Protein AF-A0A508TAH3-F1 (afdb_monomer)

Foldseek 3Di:
DDDDDDDDPPPPPDDPPFFDWPVPPPPVVVVVVVVVVVVVVVLVVLLVVLLVLLVVQLVVCVVVVVVLSVQLSVLSVVVSVVVVVLVVVLVVQCVVDGTRVSNVVSVVVSCVVVVVVVVVSVVVNVVSLVSCVVRPDPVSNVSVVVSVVSND

Structure (mmCIF, N/CA/C/O backbone):
data_AF-A0A508TAH3-F1
#
_entry.id   AF-A0A508TAH3-F1
#
loop_
_atom_site.group_PDB
_atom_site.id
_atom_site.type_symbol
_atom_site.label_atom_id
_atom_site.label_alt_id
_atom_site.label_comp_id
_atom_site.label_asym_id
_atom_site.label_entity_id
_atom_site.label_seq_id
_atom_site.pdbx_PDB_ins_code
_atom_site.Cartn_x
_atom_site.Cartn_y
_atom_site.Cartn_z
_atom_site.occupancy
_atom_site.B_iso_or_equiv
_atom_site.auth_seq_id
_atom_site.auth_comp_id
_atom_site.auth_asym_id
_atom_site.auth_atom_id
_atom_site.pdbx_PDB_model_num
ATOM 1 N N . MET A 1 1 ? -8.925 -35.919 67.243 1.00 35.78 1 MET A N 1
ATOM 2 C CA . MET A 1 1 ? -10.096 -36.011 66.346 1.00 35.78 1 MET A CA 1
ATOM 3 C C 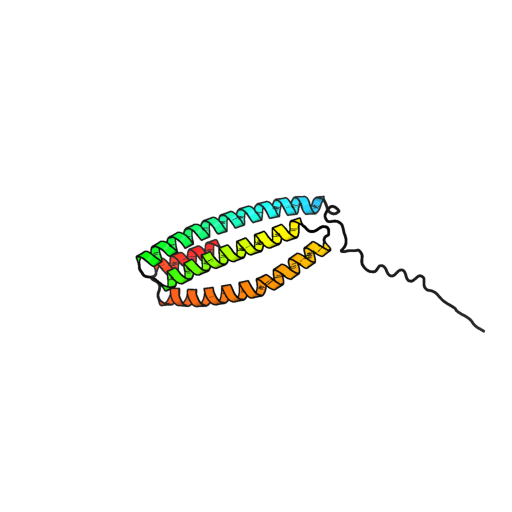. MET A 1 1 ? -10.446 -34.570 66.005 1.00 35.78 1 MET A C 1
ATOM 5 O O . MET A 1 1 ? -10.701 -33.827 66.939 1.00 35.78 1 MET A O 1
ATOM 9 N N . SER A 1 2 ? -10.010 -34.064 64.845 1.00 40.28 2 SER A N 1
ATOM 10 C CA . SER A 1 2 ? -10.772 -34.067 63.572 1.00 40.28 2 SER A CA 1
ATOM 11 C C . SER A 1 2 ? -12.064 -33.242 63.728 1.00 40.28 2 SER A C 1
ATOM 13 O O . SER A 1 2 ? -12.804 -33.495 64.666 1.00 40.28 2 SER A O 1
ATOM 15 N N . ASP A 1 3 ? -12.361 -32.202 62.945 1.00 37.69 3 ASP A N 1
ATOM 16 C CA . ASP A 1 3 ? -12.076 -32.023 61.522 1.00 37.69 3 ASP A CA 1
ATOM 17 C C . ASP A 1 3 ? -11.928 -30.557 61.094 1.00 37.69 3 ASP A C 1
ATOM 19 O O . ASP A 1 3 ? -12.542 -29.640 61.638 1.00 37.69 3 ASP A O 1
ATOM 23 N N . ALA A 1 4 ? -11.120 -30.387 60.050 1.00 46.03 4 ALA A N 1
ATOM 24 C CA . ALA A 1 4 ? -11.145 -29.259 59.140 1.00 46.03 4 ALA A CA 1
ATOM 25 C C . ALA A 1 4 ? -12.272 -29.441 58.110 1.00 46.03 4 ALA A C 1
ATOM 27 O O . ALA A 1 4 ? -12.381 -30.512 57.516 1.00 46.03 4 ALA A O 1
ATOM 28 N N . HIS A 1 5 ? -13.037 -28.385 57.829 1.00 36.66 5 HIS A N 1
ATOM 29 C CA . HIS A 1 5 ? -13.703 -28.190 56.536 1.00 36.66 5 HIS A CA 1
ATOM 30 C C . HIS A 1 5 ? -14.265 -26.756 56.436 1.00 36.66 5 HIS A C 1
ATOM 32 O O . HIS A 1 5 ? -14.905 -26.319 57.383 1.00 36.66 5 HIS A O 1
ATOM 38 N N . THR A 1 6 ? -14.174 -25.946 55.381 1.00 34.50 6 THR A N 1
ATOM 39 C CA . THR A 1 6 ? -13.319 -25.825 54.188 1.00 34.50 6 THR A CA 1
ATOM 40 C C . THR A 1 6 ? -13.593 -24.414 53.659 1.00 34.50 6 THR A C 1
ATOM 42 O O . THR A 1 6 ? -14.741 -23.975 53.605 1.00 34.50 6 THR A O 1
ATOM 45 N N . THR A 1 7 ? -12.530 -23.697 53.321 1.00 42.31 7 THR A N 1
ATOM 46 C CA . THR A 1 7 ? -12.499 -22.478 52.505 1.00 42.31 7 THR A CA 1
ATOM 47 C C . THR A 1 7 ? -13.194 -22.703 51.160 1.00 42.31 7 THR A C 1
ATOM 49 O O . THR A 1 7 ? -13.021 -23.773 50.603 1.00 42.31 7 THR A O 1
ATOM 52 N N . GLU A 1 8 ? -13.906 -21.713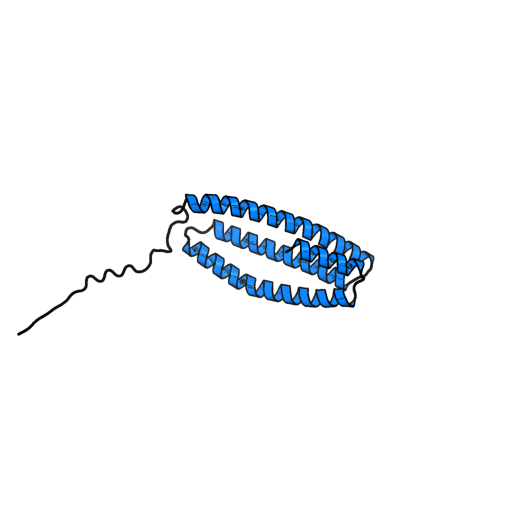 50.614 1.00 39.50 8 GLU A N 1
ATOM 53 C CA . GLU A 1 8 ? -13.805 -21.281 49.202 1.00 39.50 8 GLU A CA 1
ATOM 54 C C . GLU A 1 8 ? -14.857 -20.197 48.909 1.00 39.50 8 GLU A C 1
ATOM 56 O O . GLU A 1 8 ? -15.927 -20.451 48.363 1.00 39.50 8 GLU A O 1
ATOM 61 N N . VAL A 1 9 ? -14.532 -18.940 49.230 1.00 37.28 9 VAL A N 1
ATOM 62 C CA . VAL A 1 9 ? -15.026 -17.835 48.400 1.00 37.28 9 VAL A CA 1
ATOM 63 C C . VAL A 1 9 ? -14.013 -17.708 47.271 1.00 37.28 9 VAL A C 1
ATOM 65 O O . VAL A 1 9 ? -12.972 -17.071 47.404 1.00 37.28 9 VAL A O 1
ATOM 68 N N . ASN A 1 10 ? -14.283 -18.432 46.190 1.00 37.94 10 ASN A N 1
ATOM 69 C CA . ASN A 1 10 ? -13.565 -18.328 44.931 1.00 37.94 10 ASN A CA 1
ATOM 70 C C . ASN A 1 10 ? -13.902 -16.975 44.282 1.00 37.94 10 ASN A C 1
ATOM 72 O O . ASN A 1 10 ? -14.733 -16.891 43.377 1.00 37.94 10 ASN A O 1
ATOM 76 N N . GLU A 1 11 ? -13.275 -15.902 44.763 1.00 41.38 11 GLU A N 1
ATOM 77 C CA . GLU A 1 11 ? -13.128 -14.681 43.977 1.00 41.38 11 GLU A CA 1
ATOM 78 C C . GLU A 1 11 ? -12.087 -14.957 42.899 1.00 41.38 11 GLU A C 1
ATOM 80 O O . GLU A 1 11 ? -10.890 -14.724 43.046 1.00 41.38 11 GLU A O 1
ATOM 85 N N . ASN A 1 12 ? -12.564 -15.516 41.800 1.00 38.91 12 ASN A N 1
ATOM 86 C CA . ASN A 1 12 ? -11.834 -15.549 40.557 1.00 38.91 12 ASN A CA 1
ATOM 87 C C . ASN A 1 12 ? -12.158 -14.252 39.794 1.00 38.91 12 ASN A C 1
ATOM 89 O O . ASN A 1 12 ? -13.239 -14.169 39.205 1.00 38.91 12 ASN A O 1
ATOM 93 N N . PRO A 1 13 ? -11.262 -13.248 39.744 1.00 44.75 13 PRO A N 1
ATOM 94 C CA . PRO A 1 13 ? -11.465 -12.058 38.931 1.00 44.75 13 PRO A CA 1
ATOM 95 C C . PRO A 1 13 ? -11.129 -12.409 37.475 1.00 44.75 13 PRO A C 1
ATOM 97 O O . PRO A 1 13 ? -10.120 -11.971 36.926 1.00 44.75 13 PRO A O 1
ATOM 100 N N . LYS A 1 14 ? -11.927 -13.270 36.830 1.00 47.16 14 LYS A N 1
ATOM 101 C CA . LYS A 1 14 ? -11.771 -13.507 35.391 1.00 47.16 14 LYS A CA 1
ATOM 102 C C . LYS A 1 14 ? -12.616 -12.518 34.604 1.00 47.16 14 LYS A C 1
ATOM 104 O O . LYS A 1 14 ? -13.820 -12.676 34.483 1.00 47.16 14 LYS A O 1
ATOM 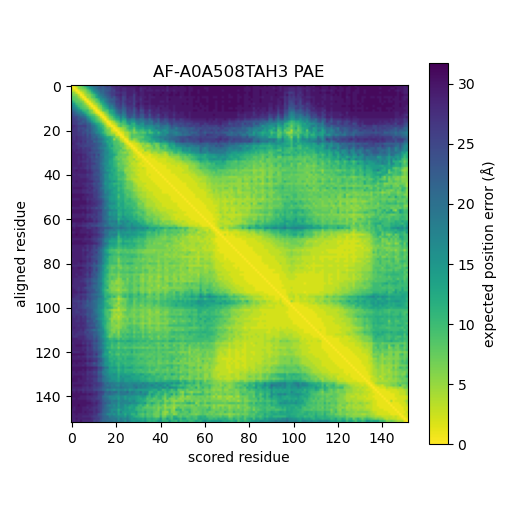109 N N . ALA A 1 15 ? -11.870 -11.620 33.964 1.00 49.56 15 ALA A N 1
ATOM 110 C CA . ALA A 1 15 ? -12.040 -11.258 32.562 1.00 49.56 15 ALA A CA 1
ATOM 111 C C . ALA A 1 15 ? -13.157 -10.269 32.198 1.00 49.56 15 ALA A C 1
ATOM 113 O O . ALA A 1 15 ? -13.956 -10.562 31.323 1.00 49.56 15 ALA A O 1
ATOM 114 N N . ASP A 1 16 ? -13.091 -9.044 32.726 1.00 50.94 16 ASP A N 1
ATOM 115 C CA . ASP A 1 16 ? -13.784 -7.888 32.120 1.00 50.94 16 ASP A CA 1
ATOM 116 C C . ASP A 1 16 ? -12.834 -6.773 31.641 1.00 50.94 16 ASP A C 1
ATOM 118 O O . ASP A 1 16 ? -13.262 -5.722 31.173 1.00 50.94 16 ASP A O 1
ATOM 122 N N . GLY A 1 17 ? -11.516 -7.005 31.668 1.00 52.62 17 GLY A N 1
ATOM 123 C CA . GLY A 1 17 ? -10.511 -5.986 31.320 1.00 52.62 17 GLY A CA 1
ATOM 124 C C . GLY A 1 17 ? -10.508 -5.512 29.857 1.00 52.62 17 GLY A C 1
ATOM 125 O O . GLY A 1 17 ? -9.866 -4.514 29.550 1.00 52.62 17 GLY A O 1
ATOM 126 N N . PHE A 1 18 ? -11.222 -6.195 28.954 1.00 56.28 18 PHE A N 1
ATOM 127 C CA . PHE A 1 18 ? -11.260 -5.869 27.518 1.00 56.28 18 PHE A CA 1
ATOM 128 C C . PHE A 1 18 ? -12.637 -5.437 27.004 1.00 56.28 18 PHE A C 1
ATOM 130 O O . PHE A 1 18 ? -12.755 -5.052 25.841 1.00 56.28 18 PHE A O 1
ATOM 137 N N . ASN A 1 19 ? -13.670 -5.465 27.851 1.00 59.03 19 ASN A N 1
ATOM 138 C CA . ASN A 1 19 ? -15.029 -5.057 27.487 1.00 59.03 19 ASN A CA 1
ATOM 139 C C . ASN A 1 19 ? -15.323 -3.614 27.930 1.00 59.03 19 ASN A C 1
ATOM 141 O O . ASN A 1 19 ? -16.432 -3.268 28.328 1.00 59.03 19 ASN A O 1
ATOM 145 N N . LEU A 1 20 ? -14.291 -2.768 27.911 1.00 63.78 20 LEU A N 1
ATOM 146 C CA . LEU A 1 20 ? -14.425 -1.365 28.267 1.00 63.78 20 LEU A CA 1
ATOM 147 C C . LEU A 1 20 ? -15.122 -0.609 27.123 1.00 63.78 20 LEU A C 1
ATOM 149 O O . LEU A 1 20 ? -14.747 -0.787 25.954 1.00 63.78 20 LEU A O 1
ATOM 153 N N . PRO A 1 21 ? -16.116 0.245 27.429 1.00 65.62 21 PRO A N 1
ATOM 154 C CA . PRO A 1 21 ? -16.703 1.125 26.432 1.00 65.62 21 PRO A CA 1
ATOM 155 C C . PRO A 1 21 ? -15.621 2.056 25.881 1.00 65.62 21 PRO A C 1
ATOM 157 O O . PRO A 1 21 ? -14.818 2.606 26.635 1.00 65.62 21 PRO A O 1
ATOM 160 N N . LEU A 1 22 ? -15.614 2.246 24.559 1.00 63.69 22 LEU A N 1
ATOM 161 C CA . LEU A 1 22 ? -14.573 2.988 23.833 1.00 63.69 22 LEU A CA 1
ATOM 162 C C . LEU A 1 22 ? -14.353 4.416 24.378 1.00 63.69 22 LEU A C 1
ATOM 164 O O . LEU A 1 22 ? -13.257 4.959 24.296 1.00 63.69 22 LEU A O 1
ATOM 168 N N . PHE A 1 23 ? -15.382 5.001 24.994 1.00 64.31 23 PHE A N 1
ATOM 169 C CA . PHE A 1 23 ? -15.367 6.347 25.569 1.00 64.31 23 PHE A CA 1
ATOM 170 C C . PHE A 1 23 ? -14.732 6.447 26.970 1.00 64.31 23 PHE A C 1
ATOM 172 O O . PHE A 1 23 ? -14.615 7.547 27.501 1.00 64.31 23 PHE A O 1
ATOM 179 N N . ALA A 1 24 ? -14.315 5.333 27.584 1.00 63.12 24 ALA A N 1
ATOM 180 C CA . ALA A 1 24 ? -13.785 5.310 28.952 1.00 63.12 24 ALA A CA 1
ATOM 181 C C . ALA A 1 24 ? -12.301 5.719 29.082 1.00 63.12 24 ALA A C 1
ATOM 183 O O . ALA A 1 24 ? -11.788 5.771 30.198 1.00 63.12 24 ALA A O 1
ATOM 184 N N . LEU A 1 25 ? -11.601 6.017 27.978 1.00 64.38 25 LEU A N 1
ATOM 185 C CA . LEU A 1 25 ? -10.172 6.379 27.963 1.00 64.38 25 LEU A CA 1
ATOM 186 C C . LEU A 1 25 ? -9.936 7.727 27.237 1.00 64.38 25 LEU A C 1
ATOM 188 O O . LEU A 1 25 ? -9.463 7.731 26.107 1.00 64.38 25 LEU A O 1
ATOM 192 N N . PRO A 1 26 ? -10.260 8.892 27.829 1.00 64.19 26 PRO A N 1
ATOM 193 C CA . PRO A 1 26 ? -10.406 10.131 27.051 1.00 64.19 26 PRO A CA 1
ATOM 194 C C . PRO A 1 26 ? -9.085 10.821 26.656 1.00 64.19 26 PRO A C 1
ATOM 196 O O . PRO A 1 26 ? -8.889 11.167 25.494 1.00 64.19 26 PRO A O 1
ATOM 199 N N . GLU A 1 27 ? -8.148 11.008 27.592 1.00 66.69 27 GLU A N 1
ATOM 200 C CA . GLU A 1 27 ? -7.005 11.921 27.381 1.00 66.69 27 GLU A CA 1
ATOM 201 C C . GLU A 1 27 ? -5.895 11.331 26.497 1.00 66.69 27 GLU A C 1
ATOM 203 O O . GLU A 1 27 ? -5.405 11.984 25.574 1.00 66.69 27 GLU A O 1
ATOM 208 N N . ALA A 1 28 ? -5.522 10.068 26.722 1.00 62.66 28 ALA A N 1
ATOM 209 C CA . ALA A 1 28 ? -4.496 9.396 25.922 1.00 62.66 28 ALA A CA 1
ATOM 210 C C . ALA A 1 28 ? -4.950 9.158 24.468 1.00 62.66 28 ALA A C 1
ATOM 212 O O . ALA A 1 28 ? -4.130 9.180 23.547 1.00 62.66 28 ALA A O 1
ATOM 213 N N . PHE A 1 29 ? -6.256 8.969 24.249 1.00 66.12 29 PHE A N 1
ATOM 214 C CA . PHE A 1 29 ? -6.823 8.777 22.915 1.00 66.12 29 PHE A CA 1
ATOM 215 C C . PHE A 1 29 ? -6.908 10.077 22.128 1.00 66.12 29 PHE A C 1
ATOM 217 O O . PHE A 1 29 ? -6.733 10.038 20.915 1.00 66.12 29 PHE A O 1
ATOM 224 N N . GLN A 1 30 ? -7.118 11.219 22.783 1.00 64.25 30 GLN A N 1
ATOM 225 C CA . GLN A 1 30 ? -7.218 12.498 22.087 1.00 64.25 30 GLN A CA 1
ATOM 226 C C . GLN A 1 30 ? -5.876 12.915 21.463 1.00 64.25 30 GLN A C 1
ATOM 228 O O . GLN A 1 30 ? -5.808 13.156 20.257 1.00 64.25 30 GLN A O 1
ATOM 233 N N . GLY A 1 31 ? -4.782 12.885 22.234 1.00 74.69 31 GLY A N 1
ATOM 234 C CA . GLY A 1 31 ? -3.442 13.177 21.705 1.0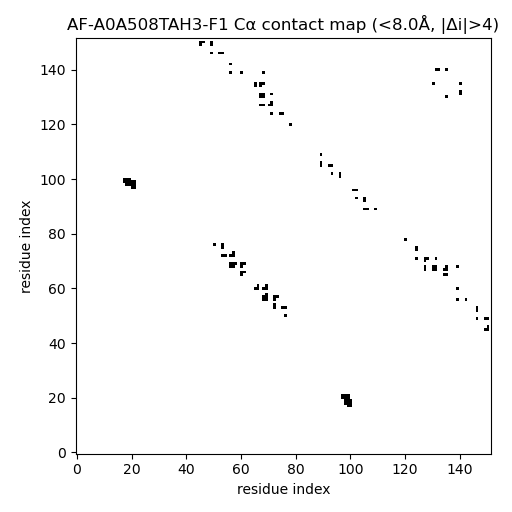0 74.69 31 GLY A CA 1
ATOM 235 C C . GLY A 1 31 ? -2.974 12.157 20.657 1.00 74.69 31 GLY A C 1
ATOM 236 O O . GLY A 1 31 ? -2.392 12.523 19.633 1.00 74.69 31 GLY A O 1
ATOM 237 N N . ALA A 1 32 ? -3.283 10.870 20.861 1.00 72.38 32 ALA A N 1
ATOM 238 C CA . ALA A 1 32 ? -3.006 9.833 19.868 1.00 72.38 32 ALA A CA 1
ATOM 239 C C . ALA A 1 32 ? -3.829 10.031 18.582 1.00 72.38 32 ALA A C 1
ATOM 241 O O . ALA A 1 32 ? -3.297 9.855 17.487 1.00 72.38 32 ALA A O 1
ATOM 242 N N . ALA A 1 33 ? -5.100 10.431 18.687 1.00 72.19 33 ALA A N 1
ATOM 243 C CA . ALA A 1 33 ? -5.971 10.692 17.544 1.00 72.19 33 ALA A CA 1
ATOM 244 C C . ALA A 1 33 ? -5.473 11.873 16.702 1.00 72.19 33 ALA A C 1
ATOM 246 O O . ALA A 1 33 ? -5.388 11.746 15.482 1.00 72.19 33 ALA A O 1
ATOM 247 N N . GLU A 1 34 ? -5.072 12.984 17.324 1.00 76.88 34 GLU A N 1
ATOM 248 C CA . GLU A 1 34 ? -4.509 14.145 16.617 1.00 76.88 34 GLU A CA 1
ATOM 249 C C . GLU A 1 34 ? -3.212 13.791 15.873 1.00 76.88 34 GLU A C 1
ATOM 251 O O . GLU A 1 34 ? -3.020 14.145 14.700 1.00 76.88 34 GLU A O 1
ATOM 256 N N . GLN A 1 35 ? -2.335 13.023 16.524 1.00 80.94 35 GLN A N 1
ATOM 257 C CA . GLN A 1 35 ? -1.089 12.567 15.917 1.00 80.94 35 GLN A CA 1
ATOM 258 C C . GLN A 1 35 ? -1.349 11.587 14.763 1.00 80.94 35 GLN A C 1
ATOM 260 O O . GLN A 1 35 ? -0.725 11.692 13.705 1.00 80.94 35 GLN A O 1
ATOM 265 N N . ASN A 1 36 ? -2.292 10.658 14.934 1.00 73.25 36 ASN A N 1
ATOM 266 C CA . ASN A 1 36 ? -2.677 9.698 13.901 1.00 73.25 36 ASN A CA 1
ATOM 267 C C . ASN A 1 36 ? -3.372 10.376 12.716 1.00 73.25 36 ASN A C 1
ATOM 269 O O . ASN A 1 36 ? -3.072 10.035 11.575 1.00 73.25 36 ASN A O 1
ATOM 273 N N . ALA A 1 37 ? -4.212 11.384 12.951 1.00 75.69 37 ALA A N 1
ATOM 274 C CA . ALA A 1 37 ? -4.823 12.181 11.890 1.00 75.69 37 ALA A CA 1
ATOM 275 C C . ALA A 1 37 ? -3.768 12.955 11.084 1.00 75.69 37 ALA A C 1
ATOM 277 O O . ALA A 1 37 ? -3.824 12.993 9.854 1.00 75.69 37 ALA A O 1
ATOM 278 N N . THR A 1 38 ? -2.769 13.530 11.762 1.00 84.44 38 THR A N 1
ATOM 279 C CA . THR A 1 38 ? -1.641 14.208 11.104 1.00 84.44 38 THR A CA 1
ATOM 280 C C . THR A 1 38 ? -0.826 13.233 10.254 1.00 84.44 38 THR A C 1
ATOM 282 O O . THR A 1 38 ? -0.547 13.519 9.089 1.00 84.44 38 THR A O 1
ATOM 285 N N . ARG A 1 39 ? -0.503 12.050 10.792 1.00 78.00 39 ARG A N 1
ATOM 286 C CA . ARG A 1 39 ? 0.195 10.990 10.045 1.00 78.00 39 ARG A CA 1
ATOM 287 C C . ARG A 1 39 ? -0.611 10.500 8.845 1.00 78.00 39 ARG A C 1
ATOM 289 O O . ARG A 1 39 ? -0.040 10.335 7.772 1.00 78.00 39 ARG A O 1
ATOM 296 N N . ALA A 1 40 ? -1.920 10.307 9.001 1.00 77.69 40 ALA A N 1
ATOM 297 C CA . ALA A 1 40 ? -2.798 9.884 7.916 1.00 77.69 40 ALA A CA 1
ATOM 298 C C . ALA A 1 40 ? -2.795 10.903 6.768 1.00 77.69 40 ALA A C 1
ATOM 300 O O . ALA A 1 40 ? -2.628 10.515 5.614 1.00 77.69 40 ALA A O 1
ATOM 301 N N . LYS A 1 41 ? -2.882 12.205 7.076 1.00 79.75 41 LYS A N 1
ATOM 302 C CA . LYS A 1 41 ? -2.761 13.272 6.068 1.00 79.75 41 LYS A CA 1
ATOM 303 C C . LYS A 1 41 ? -1.418 13.219 5.338 1.00 79.75 41 LYS A C 1
ATOM 305 O O . LYS A 1 41 ? -1.401 13.174 4.114 1.00 79.75 41 LYS A O 1
ATOM 310 N N . GLN A 1 42 ? -0.311 13.132 6.078 1.00 85.69 42 GLN A N 1
ATOM 311 C CA . GLN A 1 42 ? 1.029 13.035 5.486 1.00 85.69 42 GLN A CA 1
ATOM 312 C C . GLN A 1 42 ? 1.179 11.811 4.572 1.00 85.69 42 GLN A C 1
ATOM 314 O O . GLN A 1 42 ? 1.797 11.903 3.514 1.00 85.69 42 GLN A O 1
ATOM 319 N N . GLN A 1 43 ? 0.616 10.662 4.956 1.00 74.62 43 GLN A N 1
ATOM 320 C CA . GLN A 1 43 ? 0.651 9.468 4.114 1.00 74.62 43 GLN A CA 1
ATOM 321 C C . GLN A 1 43 ? -0.228 9.598 2.868 1.00 74.62 43 GLN A C 1
ATOM 323 O O . GLN A 1 43 ? 0.202 9.184 1.793 1.00 74.62 43 GLN A O 1
ATOM 328 N N . ILE A 1 44 ? -1.412 10.207 2.976 1.00 72.62 44 ILE A N 1
ATOM 329 C CA . ILE A 1 44 ? -2.271 10.497 1.818 1.00 72.62 44 ILE A CA 1
ATOM 330 C C . ILE A 1 44 ? -1.535 11.392 0.814 1.00 72.62 44 ILE A C 1
ATOM 332 O O . ILE A 1 44 ? -1.541 11.093 -0.382 1.00 72.62 44 ILE A O 1
ATOM 336 N N . ASP A 1 45 ? -0.862 12.443 1.287 1.00 82.81 45 ASP A N 1
ATOM 337 C CA . ASP A 1 45 ? -0.108 13.355 0.421 1.00 82.81 45 ASP A CA 1
ATOM 338 C C . ASP A 1 45 ? 1.042 12.634 -0.299 1.00 82.81 45 ASP A C 1
ATOM 340 O O . ASP A 1 45 ? 1.167 12.752 -1.520 1.00 82.81 45 ASP A O 1
ATOM 344 N N . LYS A 1 46 ? 1.810 11.797 0.416 1.00 81.00 46 LYS A N 1
ATOM 345 C CA . LYS A 1 46 ? 2.863 10.959 -0.186 1.00 81.00 46 LYS A CA 1
ATOM 346 C C . LYS A 1 46 ? 2.318 10.005 -1.249 1.00 81.00 46 LYS A C 1
ATOM 348 O O . LYS A 1 46 ? 2.894 9.883 -2.327 1.00 81.00 46 LYS A O 1
ATOM 353 N N . VAL A 1 47 ? 1.199 9.331 -0.969 1.00 74.88 47 VAL A N 1
ATOM 354 C CA . VAL A 1 47 ? 0.565 8.410 -1.928 1.00 74.88 47 VAL A CA 1
ATOM 355 C C . VAL A 1 47 ? 0.084 9.166 -3.164 1.00 74.88 47 VAL A C 1
ATOM 357 O O . VAL A 1 47 ? 0.246 8.671 -4.280 1.00 74.88 47 VAL A O 1
ATOM 360 N N . LYS A 1 48 ? -0.471 10.371 -2.999 1.00 77.75 48 LYS A N 1
ATOM 361 C CA . LYS A 1 48 ? -0.909 11.219 -4.114 1.00 77.75 48 LYS A CA 1
ATOM 362 C C . LYS A 1 48 ? 0.263 11.666 -4.991 1.00 77.75 48 LYS A C 1
ATOM 364 O O . LYS A 1 48 ? 0.156 11.609 -6.219 1.00 77.75 48 LYS A O 1
ATOM 369 N N . GLU A 1 49 ? 1.368 12.085 -4.380 1.00 83.44 49 GLU A N 1
ATOM 370 C CA . GLU A 1 49 ? 2.598 12.451 -5.090 1.00 83.44 49 GLU A CA 1
ATOM 371 C C . GLU A 1 49 ? 3.151 11.255 -5.877 1.00 83.44 49 GLU A C 1
ATOM 373 O O . GLU A 1 49 ? 3.288 11.333 -7.101 1.00 83.44 49 GLU A O 1
ATOM 378 N N . ALA A 1 50 ? 3.339 10.113 -5.209 1.00 76.81 50 ALA A N 1
ATOM 379 C CA . ALA A 1 50 ? 3.825 8.889 -5.840 1.00 76.81 50 ALA A CA 1
ATOM 380 C C . ALA A 1 50 ? 2.895 8.404 -6.967 1.00 76.81 50 ALA A C 1
ATOM 382 O O . ALA A 1 50 ? 3.363 8.009 -8.032 1.00 76.81 50 ALA A O 1
ATOM 383 N N . SER A 1 51 ? 1.573 8.489 -6.782 1.00 73.81 51 SER A N 1
ATOM 384 C CA . SER A 1 51 ? 0.596 8.120 -7.819 1.00 73.81 51 SER A CA 1
ATOM 385 C C . SER A 1 51 ? 0.698 9.020 -9.050 1.00 73.81 51 SER A C 1
ATOM 387 O O . SER A 1 51 ? 0.569 8.544 -10.177 1.00 73.81 51 SER A O 1
ATOM 389 N N . THR A 1 52 ? 0.959 10.316 -8.849 1.00 84.25 52 THR A N 1
ATOM 390 C CA . THR A 1 52 ? 1.164 11.268 -9.949 1.00 84.25 52 THR A CA 1
ATOM 391 C C . THR A 1 52 ? 2.436 10.928 -10.728 1.00 84.25 52 THR A C 1
ATOM 393 O O . THR A 1 52 ? 2.404 10.888 -11.958 1.00 84.25 52 THR A O 1
ATOM 396 N N . GLU A 1 53 ? 3.534 10.616 -10.034 1.00 82.06 53 GLU A N 1
ATOM 397 C CA . GLU A 1 53 ? 4.795 10.191 -10.656 1.00 82.06 53 GLU A CA 1
ATOM 398 C C . GLU A 1 53 ? 4.630 8.877 -11.441 1.00 82.06 53 GLU A C 1
ATOM 400 O O . GLU A 1 53 ? 5.019 8.794 -12.607 1.00 82.06 53 GLU A O 1
ATOM 405 N N . VAL A 1 54 ? 3.966 7.874 -10.859 1.00 77.62 54 VAL A N 1
ATOM 406 C CA . VAL A 1 54 ? 3.685 6.587 -11.520 1.00 77.62 54 VAL A CA 1
ATOM 407 C C . VAL A 1 54 ? 2.800 6.769 -12.755 1.00 77.62 54 VAL A C 1
ATOM 409 O O . VAL A 1 54 ? 3.055 6.149 -13.789 1.00 77.62 54 VAL A O 1
ATOM 412 N N . ALA A 1 55 ? 1.792 7.644 -12.698 1.00 81.69 55 ALA A N 1
ATOM 413 C CA . ALA A 1 55 ? 0.941 7.940 -13.850 1.00 81.69 55 ALA A CA 1
ATOM 414 C C . ALA A 1 55 ? 1.717 8.613 -14.997 1.00 81.69 55 ALA A C 1
ATOM 416 O O . ALA A 1 55 ? 1.438 8.345 -16.169 1.00 81.69 55 ALA A O 1
ATOM 417 N N . LEU A 1 56 ? 2.698 9.468 -14.684 1.00 84.94 56 LEU A N 1
ATOM 418 C CA . LEU A 1 56 ? 3.599 10.047 -15.685 1.00 84.94 56 LEU A CA 1
ATOM 419 C C . LEU A 1 56 ? 4.507 8.976 -16.305 1.00 84.94 56 LEU A C 1
ATOM 421 O O . LEU A 1 56 ? 4.590 8.897 -17.531 1.00 84.94 56 LEU A O 1
ATOM 425 N N . LEU A 1 57 ? 5.100 8.104 -15.483 1.00 80.00 57 LEU A N 1
ATOM 426 C CA . LEU A 1 57 ? 5.930 6.989 -15.954 1.00 80.00 57 LEU A CA 1
ATOM 427 C C . LEU A 1 57 ? 5.146 6.015 -16.840 1.00 80.00 57 LEU A C 1
ATOM 429 O O . LEU A 1 57 ? 5.682 5.524 -17.829 1.00 80.00 57 LEU A O 1
ATOM 433 N N . LEU A 1 58 ? 3.869 5.766 -16.535 1.00 81.94 58 LEU A N 1
ATOM 434 C CA . LEU A 1 58 ? 2.996 4.942 -17.372 1.00 81.94 58 LEU A CA 1
ATOM 435 C C . LEU A 1 58 ? 2.815 5.554 -18.768 1.00 81.94 58 LEU A C 1
ATOM 437 O O . LEU A 1 58 ? 2.942 4.851 -19.770 1.00 81.94 58 LEU A O 1
ATOM 441 N N . LYS A 1 59 ? 2.540 6.864 -18.843 1.00 82.06 59 LYS A N 1
ATOM 442 C CA . LYS A 1 59 ? 2.393 7.582 -20.121 1.00 82.06 59 LYS A CA 1
ATOM 443 C C . LYS A 1 59 ? 3.680 7.534 -20.943 1.00 82.06 59 LYS A C 1
ATOM 445 O O . LYS A 1 59 ? 3.623 7.255 -22.138 1.00 82.06 59 LYS A O 1
ATOM 450 N N . GLU A 1 60 ? 4.825 7.768 -20.305 1.00 81.56 60 GLU A N 1
ATOM 451 C CA . GLU A 1 60 ? 6.136 7.697 -20.955 1.00 81.56 60 GLU A CA 1
ATOM 452 C C . GLU A 1 60 ? 6.440 6.276 -21.448 1.00 81.56 60 GLU A C 1
ATOM 454 O O . GLU A 1 60 ? 6.799 6.095 -22.610 1.00 81.56 60 GLU A O 1
ATOM 459 N N . ALA A 1 61 ? 6.211 5.260 -20.610 1.00 78.25 61 ALA A N 1
ATOM 460 C CA . ALA A 1 61 ? 6.421 3.859 -20.962 1.00 78.25 61 ALA A CA 1
ATOM 461 C C . ALA A 1 61 ? 5.577 3.430 -22.170 1.00 78.25 61 ALA A C 1
ATOM 463 O O . ALA A 1 61 ? 6.089 2.740 -23.052 1.00 78.25 61 ALA A O 1
ATOM 464 N N . TYR A 1 62 ? 4.316 3.869 -22.254 1.00 76.69 62 TYR A N 1
ATOM 465 C CA . TYR A 1 62 ? 3.486 3.640 -23.438 1.00 76.69 62 TYR A CA 1
ATOM 466 C C . TYR A 1 62 ? 4.024 4.362 -24.679 1.00 76.69 62 TYR A C 1
ATOM 468 O O . TYR A 1 62 ? 4.069 3.757 -25.748 1.00 76.69 62 TYR A O 1
ATOM 476 N N . ALA A 1 63 ? 4.475 5.614 -24.547 1.00 82.88 63 ALA A N 1
ATOM 477 C CA . ALA A 1 63 ? 5.007 6.392 -25.668 1.00 82.88 63 ALA A CA 1
ATOM 478 C C . ALA A 1 63 ? 6.269 5.766 -26.290 1.00 82.88 63 ALA A C 1
ATOM 480 O O . ALA A 1 63 ? 6.474 5.878 -27.497 1.00 82.88 63 ALA A O 1
ATOM 481 N N . ILE A 1 64 ? 7.087 5.074 -25.490 1.00 79.81 64 ILE A N 1
ATOM 482 C CA . ILE A 1 64 ? 8.315 4.401 -25.953 1.00 79.81 64 ILE A CA 1
ATOM 483 C C . ILE A 1 64 ? 8.166 2.877 -26.102 1.00 79.81 64 ILE A C 1
ATOM 485 O O . ILE A 1 64 ? 9.162 2.171 -26.251 1.00 79.81 64 ILE A O 1
ATOM 489 N N . ASN A 1 65 ? 6.932 2.361 -26.053 1.00 79.25 65 ASN A N 1
ATOM 490 C CA . ASN A 1 65 ? 6.598 0.935 -26.156 1.00 79.25 65 ASN A CA 1
ATOM 491 C C . ASN A 1 65 ? 7.319 0.026 -25.127 1.00 79.25 65 ASN A C 1
ATOM 493 O O . ASN A 1 65 ? 7.578 -1.154 -25.375 1.00 79.25 65 ASN A O 1
ATOM 497 N N . ALA A 1 66 ? 7.631 0.557 -23.943 1.00 79.81 66 ALA A N 1
ATOM 498 C CA . ALA A 1 66 ? 8.281 -0.161 -22.849 1.00 79.81 66 ALA A CA 1
ATOM 499 C C . ALA A 1 66 ? 7.256 -0.946 -22.010 1.00 79.81 66 ALA A C 1
ATOM 501 O O . ALA A 1 66 ? 6.948 -0.591 -20.870 1.00 79.81 66 ALA A O 1
ATOM 502 N N . LYS A 1 67 ? 6.737 -2.048 -22.568 1.00 78.69 67 LYS A N 1
ATOM 503 C CA . LYS A 1 67 ? 5.668 -2.864 -21.959 1.00 78.69 67 LYS A CA 1
ATOM 504 C C . LYS A 1 67 ? 5.955 -3.272 -20.507 1.00 78.69 67 LYS A C 1
ATOM 506 O O . LYS A 1 67 ? 5.070 -3.161 -19.677 1.00 78.69 67 LYS A O 1
ATOM 511 N N . GLY A 1 68 ? 7.181 -3.684 -20.169 1.00 75.69 68 GLY A N 1
ATOM 512 C CA . GLY A 1 68 ? 7.528 -4.057 -18.788 1.00 75.69 68 GLY A CA 1
ATOM 513 C C . GLY A 1 68 ? 7.393 -2.910 -17.776 1.00 75.69 68 GLY A C 1
ATOM 514 O O . GLY A 1 68 ? 6.937 -3.132 -16.658 1.00 75.69 68 GLY A O 1
ATOM 515 N N . ALA A 1 69 ? 7.727 -1.681 -18.179 1.00 74.50 69 ALA A N 1
ATOM 516 C CA . ALA A 1 69 ? 7.537 -0.486 -17.356 1.00 74.50 69 ALA A CA 1
ATOM 517 C C . ALA A 1 69 ? 6.056 -0.093 -17.256 1.00 74.50 69 ALA A C 1
ATOM 519 O O . ALA A 1 69 ? 5.600 0.294 -16.181 1.00 74.50 69 ALA A O 1
ATOM 520 N N . ALA A 1 70 ? 5.298 -0.247 -18.345 1.00 79.25 70 ALA A N 1
ATOM 521 C CA . ALA A 1 70 ? 3.857 -0.019 -18.340 1.00 79.25 70 ALA A CA 1
ATOM 522 C C . ALA A 1 70 ? 3.118 -1.029 -17.439 1.00 79.25 70 ALA A C 1
ATOM 524 O O . ALA A 1 70 ? 2.292 -0.622 -16.625 1.00 79.25 70 ALA A O 1
ATOM 525 N N . ASP A 1 71 ? 3.469 -2.319 -17.518 1.00 83.62 71 ASP A N 1
ATOM 526 C CA . ASP A 1 71 ? 2.920 -3.387 -16.671 1.00 83.62 71 ASP A CA 1
ATOM 527 C C . ASP A 1 71 ? 3.206 -3.103 -15.181 1.00 83.62 71 ASP A C 1
ATOM 529 O O . ASP A 1 71 ? 2.315 -3.216 -14.339 1.00 83.62 71 ASP A O 1
ATOM 533 N N . TYR A 1 72 ? 4.435 -2.678 -14.851 1.00 80.00 72 TYR A N 1
ATOM 534 C CA . TYR A 1 72 ? 4.804 -2.291 -13.486 1.00 80.00 72 TYR A CA 1
ATOM 535 C C . TYR A 1 72 ? 3.979 -1.099 -12.988 1.00 80.00 72 TYR A C 1
ATOM 537 O O . TYR A 1 72 ? 3.397 -1.157 -11.904 1.00 80.00 72 TYR A O 1
ATOM 545 N N . ALA A 1 73 ? 3.915 -0.014 -13.764 1.00 81.62 73 ALA A N 1
ATOM 546 C CA . ALA A 1 73 ? 3.202 1.190 -13.348 1.00 81.62 73 ALA A CA 1
ATOM 547 C C . ALA A 1 73 ? 1.691 0.933 -13.189 1.00 81.62 73 ALA A C 1
ATOM 549 O O . ALA A 1 73 ? 1.093 1.396 -12.218 1.00 81.62 73 ALA A O 1
ATOM 550 N N . ALA A 1 74 ? 1.089 0.126 -14.069 1.00 84.81 74 ALA A N 1
ATOM 551 C CA . ALA A 1 74 ? -0.297 -0.317 -13.926 1.00 84.81 74 ALA A CA 1
ATOM 552 C C . ALA A 1 74 ? -0.516 -1.133 -12.639 1.00 84.81 74 ALA A C 1
ATOM 554 O O . ALA A 1 74 ? -1.485 -0.889 -11.918 1.00 84.81 74 ALA A O 1
ATOM 555 N N . LYS A 1 75 ? 0.406 -2.048 -12.304 1.00 86.69 75 LYS A N 1
ATOM 556 C CA . LYS A 1 75 ? 0.316 -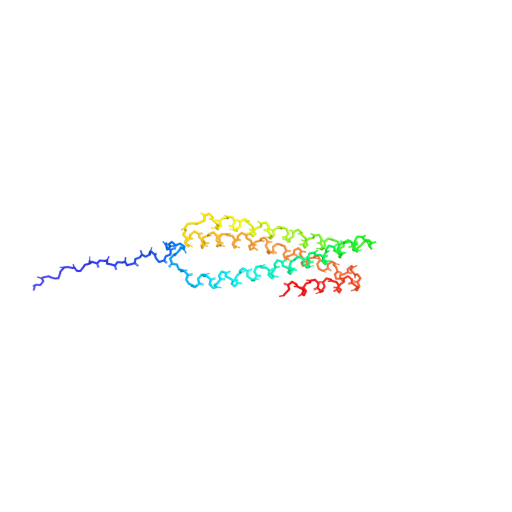2.857 -11.080 1.00 86.69 75 LYS A CA 1
ATOM 557 C C . LYS A 1 75 ? 0.400 -2.009 -9.811 1.00 86.69 75 LYS A C 1
ATOM 559 O O . LYS A 1 75 ? -0.361 -2.242 -8.877 1.00 86.69 75 LYS A O 1
ATOM 564 N N . VAL A 1 76 ? 1.274 -1.002 -9.771 1.00 82.44 76 VAL A N 1
ATOM 565 C CA . VAL A 1 76 ? 1.345 -0.078 -8.625 1.00 82.44 76 VAL A CA 1
ATOM 566 C C . VAL A 1 76 ? 0.010 0.647 -8.421 1.00 82.44 76 VAL A C 1
ATOM 568 O O . VAL A 1 76 ? -0.472 0.714 -7.293 1.00 82.44 76 VAL A O 1
ATOM 571 N N . ILE A 1 77 ? -0.627 1.118 -9.498 1.00 82.31 77 ILE A N 1
ATOM 572 C CA . ILE A 1 77 ? -1.941 1.782 -9.431 1.00 82.31 77 ILE A CA 1
ATOM 573 C C . ILE A 1 77 ? -3.023 0.829 -8.888 1.00 82.31 77 ILE A C 1
ATOM 575 O O . ILE A 1 77 ? -3.816 1.217 -8.028 1.00 82.31 77 ILE A O 1
ATOM 579 N N . GLU A 1 78 ? -3.045 -0.420 -9.356 1.00 85.88 78 GLU A N 1
ATOM 580 C CA . GLU A 1 78 ? -3.976 -1.458 -8.889 1.00 85.88 78 GLU A CA 1
ATOM 581 C C . GLU A 1 78 ? -3.809 -1.752 -7.387 1.00 85.88 78 GLU A C 1
ATOM 583 O O . GLU A 1 78 ? -4.795 -1.807 -6.642 1.00 85.88 78 GLU A O 1
ATOM 588 N N . ILE A 1 79 ? -2.560 -1.882 -6.925 1.00 84.88 79 ILE A N 1
ATOM 589 C CA . ILE A 1 79 ? -2.226 -2.100 -5.511 1.00 84.88 79 ILE A CA 1
ATOM 590 C C . ILE A 1 79 ? -2.695 -0.917 -4.666 1.00 84.88 79 ILE A C 1
ATOM 592 O O . ILE A 1 79 ? -3.359 -1.115 -3.648 1.00 84.88 79 ILE A O 1
ATOM 596 N N . SER A 1 80 ? -2.412 0.315 -5.098 1.00 80.12 80 SER A N 1
ATOM 597 C CA . SER A 1 80 ? -2.871 1.518 -4.401 1.00 80.12 80 SER A CA 1
ATOM 598 C C . SER A 1 80 ? -4.397 1.554 -4.279 1.00 80.12 80 SER A C 1
ATOM 600 O O . SER A 1 80 ? -4.909 1.774 -3.184 1.00 80.12 80 SER A O 1
ATOM 602 N N . SER A 1 81 ? -5.129 1.266 -5.361 1.00 83.31 81 SER A N 1
ATOM 603 C CA . SER A 1 81 ? -6.599 1.219 -5.347 1.00 83.31 81 SER A CA 1
ATOM 604 C C . SER A 1 81 ? -7.143 0.159 -4.381 1.00 83.31 81 SER A C 1
ATOM 606 O O . SER A 1 81 ? -8.049 0.440 -3.587 1.00 83.31 81 SER A O 1
ATOM 608 N N . THR A 1 82 ? -6.550 -1.037 -4.394 1.00 86.25 82 THR A N 1
ATOM 609 C CA . THR A 1 82 ? -6.918 -2.139 -3.494 1.00 86.25 82 THR A CA 1
ATOM 610 C C . THR A 1 82 ? -6.677 -1.763 -2.032 1.00 86.25 82 THR A C 1
ATOM 612 O O . THR A 1 82 ? -7.561 -1.938 -1.192 1.00 86.25 82 THR A O 1
ATOM 615 N N . ASN A 1 83 ? -5.516 -1.178 -1.727 1.00 85.00 83 ASN A N 1
ATOM 616 C CA . ASN A 1 83 ? -5.141 -0.796 -0.367 1.00 85.00 83 ASN A CA 1
ATOM 617 C C . ASN A 1 83 ? -6.022 0.337 0.172 1.00 85.00 83 ASN A C 1
ATOM 619 O O . ASN A 1 83 ? -6.485 0.257 1.309 1.00 85.00 83 ASN A O 1
ATOM 623 N N . THR A 1 84 ? -6.321 1.356 -0.642 1.00 81.50 84 THR A N 1
ATOM 624 C CA . THR A 1 84 ? -7.258 2.427 -0.265 1.00 81.50 84 THR A CA 1
ATOM 625 C C . THR A 1 84 ? -8.658 1.877 -0.000 1.00 81.50 84 THR A C 1
ATOM 627 O O . THR A 1 84 ? -9.271 2.236 1.004 1.00 81.50 84 THR A O 1
ATOM 630 N N . SER A 1 85 ? -9.150 0.972 -0.852 1.00 86.19 85 SER A N 1
ATOM 631 C CA . SER A 1 85 ? -10.466 0.344 -0.668 1.00 86.19 85 SER A CA 1
ATOM 632 C C . SER A 1 85 ? -10.521 -0.491 0.615 1.00 86.19 85 SER A C 1
ATOM 634 O O . SER A 1 85 ? -11.489 -0.406 1.367 1.00 86.19 85 SER A O 1
ATOM 636 N N . SER A 1 86 ? -9.458 -1.250 0.904 1.00 87.50 86 SER A N 1
ATOM 637 C CA . SER A 1 86 ? -9.333 -2.040 2.133 1.00 87.50 86 SER A CA 1
ATOM 638 C C . SER A 1 86 ? -9.318 -1.146 3.380 1.00 87.50 86 SER A C 1
ATOM 640 O O . SER A 1 86 ? -10.074 -1.381 4.322 1.00 87.50 86 SER A O 1
ATOM 642 N N . ALA A 1 87 ? -8.545 -0.056 3.359 1.00 84.62 87 ALA A N 1
ATOM 643 C CA . ALA A 1 87 ? -8.493 0.903 4.461 1.00 84.62 87 ALA A CA 1
ATOM 644 C C . ALA A 1 87 ? -9.849 1.588 4.717 1.00 84.62 87 ALA A C 1
ATOM 646 O O . ALA A 1 87 ? -10.250 1.743 5.870 1.00 84.62 87 ALA A O 1
ATOM 647 N N . LEU A 1 88 ? -10.578 1.966 3.660 1.00 86.31 88 LEU A N 1
ATOM 648 C CA . LEU A 1 88 ? -11.930 2.528 3.776 1.00 86.31 88 LEU A CA 1
ATOM 649 C C . LEU A 1 88 ? -12.927 1.523 4.360 1.00 86.31 88 LEU A C 1
ATOM 651 O O . LEU A 1 88 ? -13.750 1.905 5.194 1.00 86.31 88 LEU A O 1
ATOM 655 N N . ALA A 1 89 ? -12.833 0.247 3.974 1.00 87.81 89 ALA A N 1
ATOM 656 C CA . ALA A 1 89 ? -13.656 -0.812 4.551 1.00 87.81 89 ALA A CA 1
ATOM 657 C C . ALA A 1 89 ? -13.378 -0.977 6.054 1.00 87.81 89 ALA A C 1
ATOM 659 O O . ALA A 1 89 ? -14.316 -0.941 6.844 1.00 87.81 89 ALA A O 1
ATOM 660 N N . LEU A 1 90 ? -12.102 -1.031 6.466 1.00 88.62 90 LEU A N 1
ATOM 661 C CA . LEU A 1 90 ? -11.743 -1.085 7.888 1.00 88.62 90 LEU A CA 1
ATOM 662 C C . LEU A 1 90 ? -12.276 0.124 8.662 1.00 88.62 90 LEU A C 1
ATOM 664 O O . LEU A 1 90 ? -12.821 -0.045 9.745 1.00 88.62 90 LEU A O 1
ATOM 668 N N . MET A 1 91 ? -12.130 1.341 8.129 1.00 86.38 91 MET A N 1
ATOM 669 C CA . MET A 1 91 ? -12.656 2.542 8.788 1.00 86.38 91 MET A CA 1
ATOM 670 C C . MET A 1 91 ? -14.179 2.498 8.927 1.00 86.38 91 MET A C 1
ATOM 672 O O . MET A 1 91 ? -14.699 2.848 9.983 1.00 86.38 91 MET A O 1
ATOM 676 N N . THR A 1 92 ? -14.885 2.044 7.890 1.00 86.56 92 THR A N 1
ATOM 677 C CA . THR A 1 92 ? -16.347 1.883 7.921 1.00 86.56 92 THR A CA 1
ATOM 678 C C . THR A 1 92 ? -16.762 0.894 9.007 1.00 86.56 92 THR A C 1
ATOM 680 O O . THR A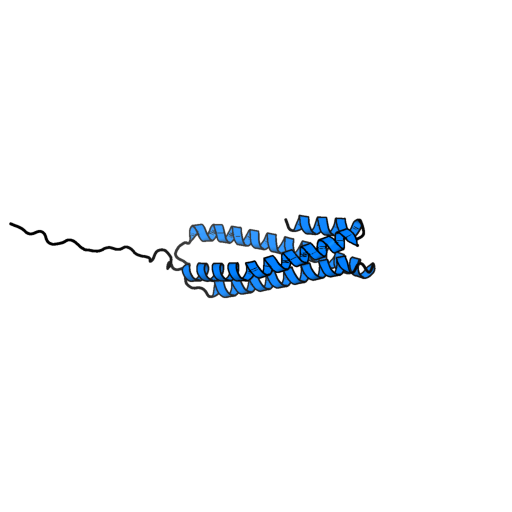 1 92 ? -17.636 1.202 9.817 1.00 86.56 92 THR A O 1
ATOM 683 N N . ASP A 1 93 ? -16.087 -0.252 9.071 1.00 87.75 93 ASP A N 1
ATOM 684 C CA . ASP A 1 93 ? -16.359 -1.284 10.066 1.00 87.75 93 ASP A CA 1
ATOM 685 C C . ASP A 1 93 ? -16.029 -0.790 11.490 1.00 87.75 93 ASP A C 1
ATOM 687 O O . ASP A 1 93 ? -16.807 -1.014 12.416 1.00 87.75 93 ASP A O 1
ATOM 691 N N . LEU A 1 94 ? -14.922 -0.052 11.668 1.00 86.00 94 LEU A N 1
ATOM 692 C CA . LEU A 1 94 ? -14.511 0.526 12.954 1.00 86.00 94 LEU A CA 1
ATOM 693 C C . LEU A 1 94 ? -15.524 1.545 13.487 1.00 86.00 94 LEU A C 1
ATOM 695 O O . LEU A 1 94 ? -15.830 1.518 14.678 1.00 86.00 94 LEU A O 1
ATOM 699 N N . ILE A 1 95 ? -16.072 2.410 12.625 1.00 83.69 95 ILE A N 1
ATOM 700 C CA . ILE A 1 95 ? -17.110 3.388 13.004 1.00 83.69 95 ILE A CA 1
ATOM 701 C C . ILE A 1 95 ? -18.363 2.685 13.557 1.00 83.69 95 ILE A C 1
ATOM 703 O O . ILE A 1 95 ? -19.065 3.252 14.393 1.00 83.69 95 ILE A O 1
ATOM 707 N N . GLY A 1 96 ? -18.638 1.451 13.125 1.00 84.25 96 GLY A N 1
ATOM 708 C CA . GLY A 1 96 ? -19.761 0.645 13.607 1.00 84.25 96 GLY A CA 1
ATOM 709 C C . GLY A 1 96 ? -19.533 -0.065 14.948 1.00 84.25 96 GLY A C 1
ATOM 710 O O . GLY A 1 96 ? -20.497 -0.592 15.510 1.00 84.25 96 GLY A O 1
ATOM 711 N N . THR A 1 97 ? -18.299 -0.098 15.465 1.00 85.75 97 THR A N 1
ATOM 712 C CA . THR A 1 97 ? -17.962 -0.821 16.705 1.00 85.75 97 THR A CA 1
ATOM 713 C C . THR A 1 97 ? -18.383 -0.062 17.965 1.00 85.75 97 THR A C 1
ATOM 715 O O . THR A 1 97 ? -18.379 1.168 18.018 1.00 85.75 97 THR A O 1
ATOM 718 N N . LYS A 1 98 ? -18.751 -0.806 19.010 1.00 84.44 98 LYS A N 1
ATOM 719 C CA . LYS A 1 98 ? -19.251 -0.283 20.294 1.00 84.44 98 LYS A CA 1
ATOM 720 C C . LYS A 1 98 ? -18.318 -0.573 21.467 1.00 84.44 98 LYS A C 1
ATOM 722 O O . LYS A 1 98 ? -18.481 0.021 22.534 1.00 84.44 98 LYS A O 1
ATOM 727 N N . SER A 1 99 ? -17.351 -1.470 21.291 1.00 81.75 99 SER A N 1
ATOM 728 C CA . SER A 1 99 ? -16.416 -1.882 22.341 1.00 81.75 99 SER A CA 1
ATOM 729 C C . SER A 1 99 ? -14.982 -2.004 21.829 1.00 81.75 99 SER A C 1
ATOM 731 O O . SER A 1 99 ? -14.736 -2.234 20.644 1.00 81.75 99 SER A O 1
ATOM 733 N N . LEU A 1 100 ? -14.013 -1.901 22.743 1.00 79.50 100 LEU A N 1
ATOM 734 C CA . LEU A 1 100 ? -12.601 -2.108 22.410 1.00 79.50 100 LEU A CA 1
ATOM 735 C C . LEU A 1 100 ? -12.318 -3.547 21.940 1.00 79.50 100 LEU A C 1
ATOM 737 O O . LEU A 1 100 ? -11.474 -3.758 21.071 1.00 79.50 100 LEU A O 1
ATOM 741 N N . SER A 1 101 ? -13.044 -4.535 22.472 1.00 85.12 101 SER A N 1
ATOM 742 C CA . SER A 1 101 ? -12.930 -5.932 22.037 1.00 85.12 101 SER A CA 1
ATOM 743 C C . SER A 1 101 ? -13.314 -6.104 20.563 1.00 85.12 101 SER A C 1
ATOM 745 O O . SER A 1 101 ? -12.584 -6.752 19.811 1.00 85.12 101 SER A O 1
ATOM 747 N N . GLU A 1 102 ? -14.401 -5.459 20.122 1.00 85.19 102 GLU A N 1
ATOM 748 C CA . GLU A 1 102 ? -14.818 -5.452 18.713 1.00 85.19 102 GLU A CA 1
ATOM 749 C C . GLU A 1 102 ? -13.763 -4.795 17.815 1.00 85.19 102 GLU A C 1
ATOM 751 O O . GLU A 1 102 ? -13.418 -5.353 16.774 1.00 85.19 102 GLU A O 1
ATOM 756 N N . VAL A 1 103 ? -13.178 -3.668 18.243 1.00 86.38 103 VAL A N 1
ATOM 757 C CA . VAL A 1 103 ? -12.074 -3.003 17.527 1.00 86.38 103 VAL A CA 1
ATOM 758 C C . VAL A 1 103 ? -10.871 -3.936 17.357 1.00 86.38 103 VAL A C 1
ATOM 760 O O . VAL A 1 103 ? -10.323 -4.040 16.255 1.00 86.38 103 VAL A O 1
ATOM 763 N N . ILE A 1 104 ? -10.456 -4.629 18.423 1.00 87.62 104 ILE A N 1
ATOM 764 C CA . ILE A 1 104 ? -9.308 -5.551 18.395 1.0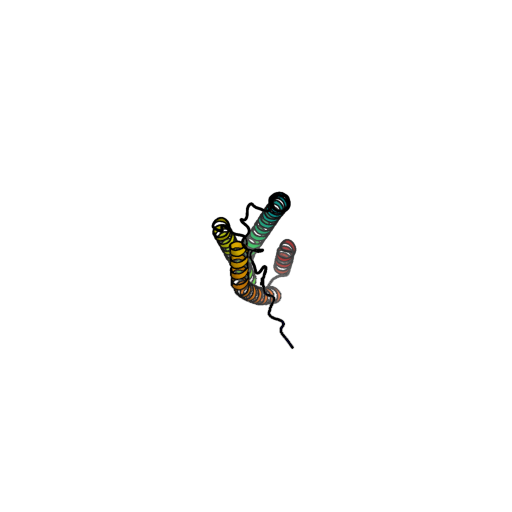0 87.62 104 ILE A CA 1
ATOM 765 C C . ILE A 1 104 ? -9.585 -6.729 17.458 1.00 87.62 104 ILE A C 1
ATOM 767 O O . ILE A 1 104 ? -8.744 -7.052 16.617 1.00 87.62 104 ILE A O 1
ATOM 771 N N . GLN A 1 105 ? -10.759 -7.356 17.571 1.00 90.81 105 GLN A N 1
ATOM 772 C CA . GLN A 1 105 ? -11.137 -8.486 16.719 1.00 90.81 105 GLN A CA 1
ATOM 773 C C . GLN A 1 105 ? -11.205 -8.081 15.245 1.00 90.81 105 GLN A C 1
ATOM 775 O O . GLN A 1 105 ? -10.639 -8.766 14.390 1.00 90.81 105 GLN A O 1
ATOM 780 N N . LEU A 1 106 ? -11.844 -6.949 14.947 1.00 92.19 106 LEU A N 1
ATOM 781 C CA . LEU A 1 106 ? -11.954 -6.423 13.592 1.00 92.19 106 LEU A CA 1
ATOM 782 C C . LEU A 1 106 ? -10.572 -6.111 13.001 1.00 92.19 106 LEU A C 1
ATOM 784 O O . LEU A 1 106 ? -10.266 -6.535 11.886 1.00 92.19 106 LEU A O 1
ATOM 788 N N . SER A 1 107 ? -9.708 -5.449 13.772 1.00 87.19 107 SER A N 1
ATOM 789 C CA . SER A 1 107 ? -8.340 -5.121 13.352 1.00 87.19 107 SER A CA 1
ATOM 790 C C . SER A 1 107 ? -7.504 -6.378 13.097 1.00 87.19 107 SER A C 1
ATOM 792 O O . SER A 1 107 ? -6.787 -6.452 12.099 1.00 87.19 107 SER A O 1
ATOM 794 N N . ALA A 1 108 ? -7.622 -7.399 13.953 1.00 90.44 108 ALA A N 1
ATOM 795 C CA . ALA A 1 108 ? -6.919 -8.670 13.786 1.00 90.44 108 ALA A CA 1
ATOM 796 C C . ALA A 1 108 ? -7.391 -9.433 12.536 1.00 90.44 108 ALA A C 1
ATOM 798 O O . ALA A 1 108 ? -6.568 -9.936 11.765 1.00 90.44 108 ALA A O 1
ATOM 799 N N . ASN A 1 109 ? -8.705 -9.480 12.299 1.00 92.00 109 ASN A N 1
ATOM 800 C CA . ASN A 1 109 ? -9.288 -10.105 11.111 1.00 92.00 109 ASN A CA 1
ATOM 801 C C . ASN A 1 109 ? -8.862 -9.380 9.831 1.00 92.00 109 ASN A C 1
ATOM 803 O O . ASN A 1 109 ? -8.452 -10.020 8.859 1.00 92.00 109 ASN A O 1
ATOM 807 N N . HIS A 1 110 ? -8.896 -8.046 9.849 1.00 89.75 110 HIS A N 1
ATOM 808 C CA . HIS A 1 110 ? -8.426 -7.223 8.743 1.00 89.75 110 HIS A CA 1
ATOM 809 C C . HIS A 1 110 ? -6.934 -7.453 8.471 1.00 89.75 110 HIS A C 1
ATOM 811 O O . HIS A 1 110 ? -6.546 -7.688 7.328 1.00 89.75 110 HIS A O 1
ATOM 817 N N . GLY A 1 111 ? -6.094 -7.463 9.509 1.00 88.38 111 GLY A N 1
ATOM 818 C CA . GLY A 1 111 ? -4.662 -7.737 9.383 1.00 88.38 111 GLY A CA 1
ATOM 819 C C . GLY A 1 111 ? -4.378 -9.098 8.746 1.00 88.38 111 GLY A C 1
ATOM 820 O O . GLY A 1 111 ? -3.608 -9.178 7.789 1.00 88.38 111 GLY A O 1
ATOM 821 N N . ARG A 1 112 ? -5.055 -10.159 9.205 1.00 89.94 112 ARG A N 1
ATOM 822 C CA . ARG A 1 112 ? -4.902 -11.509 8.638 1.00 89.94 112 ARG A CA 1
ATOM 823 C C . ARG A 1 112 ? -5.311 -11.556 7.162 1.00 89.94 112 ARG A C 1
ATOM 825 O O . ARG A 1 112 ? -4.565 -12.092 6.351 1.00 89.94 112 ARG A O 1
ATOM 832 N N . LYS A 1 113 ? -6.448 -10.948 6.806 1.00 87.81 113 LYS A N 1
ATOM 833 C CA . LYS A 1 113 ? -6.939 -10.899 5.420 1.00 87.81 113 LYS A CA 1
ATOM 834 C C . LYS A 1 113 ? -5.993 -10.130 4.492 1.00 87.81 113 LYS A C 1
ATOM 836 O O . LYS A 1 113 ? -5.749 -10.564 3.372 1.00 87.81 113 LYS A O 1
ATOM 841 N N . ASN A 1 114 ? -5.452 -9.001 4.946 1.00 87.06 114 ASN A N 1
ATOM 842 C CA . ASN A 1 114 ? -4.554 -8.197 4.115 1.00 87.06 114 ASN A CA 1
ATOM 843 C C . ASN A 1 114 ? -3.148 -8.781 4.008 1.00 87.06 114 ASN A C 1
ATOM 845 O O . ASN A 1 114 ? -2.468 -8.497 3.029 1.00 87.06 114 ASN A O 1
ATOM 849 N N . PHE A 1 115 ? -2.706 -9.601 4.964 1.00 86.75 115 PHE A N 1
ATOM 850 C CA . PHE A 1 115 ? -1.371 -10.195 4.915 1.00 86.75 115 PHE A CA 1
ATOM 851 C C . PHE A 1 115 ? -1.156 -11.030 3.645 1.00 86.75 115 PHE A C 1
ATOM 853 O O . PHE A 1 115 ? -0.161 -10.845 2.946 1.00 86.75 115 PHE A O 1
ATOM 860 N N . GLU A 1 116 ? -2.109 -11.902 3.311 1.00 86.12 116 GLU A N 1
ATOM 861 C CA . GLU A 1 116 ? -2.038 -12.744 2.109 1.00 86.12 116 GLU A CA 1
ATOM 862 C C . GLU A 1 116 ? -2.072 -11.907 0.821 1.00 86.12 116 GLU A C 1
ATOM 864 O O . GLU A 1 116 ? -1.300 -12.158 -0.106 1.00 86.12 116 GLU A O 1
ATOM 869 N N . VAL A 1 117 ? -2.910 -10.865 0.791 1.00 88.94 117 VAL A N 1
ATOM 870 C CA . VAL A 1 117 ? -3.021 -9.936 -0.344 1.00 88.94 117 VAL A CA 1
ATOM 871 C C . VAL A 1 117 ? -1.707 -9.187 -0.565 1.00 88.94 117 VAL A C 1
ATOM 873 O O . VAL A 1 117 ? -1.175 -9.195 -1.673 1.00 88.94 117 VAL A O 1
ATOM 876 N N . ILE A 1 118 ? -1.143 -8.596 0.490 1.00 85.12 118 ILE A N 1
ATOM 877 C CA . ILE A 1 118 ? 0.118 -7.845 0.423 1.00 85.12 118 ILE A CA 1
ATOM 878 C C . ILE A 1 118 ? 1.271 -8.763 0.002 1.00 85.12 118 ILE A C 1
ATOM 880 O O . ILE A 1 118 ? 2.108 -8.374 -0.813 1.00 85.12 118 ILE A O 1
ATOM 884 N N . ALA A 1 119 ? 1.317 -9.997 0.512 1.00 86.50 119 ALA A N 1
ATOM 885 C CA . ALA A 1 119 ? 2.340 -10.964 0.126 1.00 86.50 119 ALA A CA 1
ATOM 886 C C . ALA A 1 119 ? 2.281 -11.296 -1.376 1.00 86.50 119 ALA A C 1
ATOM 888 O O . ALA A 1 119 ? 3.320 -11.309 -2.045 1.00 86.50 119 ALA A O 1
ATOM 889 N N . ALA A 1 120 ? 1.081 -11.512 -1.922 1.00 89.25 120 ALA A N 1
ATOM 890 C CA . ALA A 1 120 ? 0.886 -11.750 -3.351 1.00 89.25 120 ALA A CA 1
ATOM 891 C C . ALA A 1 120 ? 1.275 -10.523 -4.197 1.00 89.25 120 ALA A C 1
ATOM 893 O O . ALA A 1 120 ? 2.064 -10.646 -5.135 1.00 89.25 120 ALA A O 1
ATOM 894 N N . GLN A 1 121 ? 0.812 -9.330 -3.811 1.00 86.56 121 GLN A N 1
ATOM 895 C CA . GLN A 1 121 ? 1.132 -8.064 -4.482 1.00 86.56 121 GLN A CA 1
ATOM 896 C C . GLN A 1 121 ? 2.645 -7.787 -4.522 1.00 86.56 121 GLN A C 1
ATOM 898 O O . GLN A 1 121 ? 3.183 -7.400 -5.561 1.00 86.56 121 GLN A O 1
ATOM 903 N N . ASN A 1 122 ? 3.357 -8.046 -3.420 1.00 84.19 122 ASN A N 1
ATOM 904 C CA . ASN A 1 122 ? 4.810 -7.877 -3.352 1.00 84.19 122 ASN A CA 1
ATOM 905 C C . ASN A 1 122 ? 5.556 -8.854 -4.268 1.00 84.19 122 ASN A C 1
ATOM 907 O O . ASN A 1 122 ? 6.552 -8.478 -4.890 1.00 84.19 122 ASN A O 1
ATOM 911 N N . LYS A 1 123 ? 5.079 -10.100 -4.381 1.00 88.38 123 LYS A N 1
ATOM 912 C CA . LYS A 1 123 ? 5.657 -11.087 -5.301 1.00 88.38 123 LYS A CA 1
ATOM 913 C C . LYS A 1 123 ? 5.522 -10.624 -6.756 1.00 88.38 123 LYS A C 1
ATOM 915 O O . LYS A 1 123 ? 6.498 -10.673 -7.501 1.00 88.38 123 LYS A O 1
ATOM 920 N N . GLU A 1 124 ? 4.348 -10.129 -7.141 1.00 87.38 124 GLU A N 1
ATOM 921 C CA . GLU A 1 124 ? 4.106 -9.612 -8.493 1.00 87.38 124 GLU A CA 1
ATOM 922 C C . GLU A 1 124 ? 4.970 -8.383 -8.807 1.00 87.38 124 GLU A C 1
ATOM 924 O O . GLU A 1 124 ? 5.592 -8.320 -9.870 1.00 87.38 124 GLU A O 1
ATOM 929 N N . LEU A 1 125 ? 5.081 -7.433 -7.871 1.00 84.56 125 LEU A N 1
ATOM 930 C CA . LEU A 1 125 ? 5.970 -6.276 -8.020 1.00 84.56 125 LEU A CA 1
ATOM 931 C C . LEU A 1 125 ? 7.433 -6.690 -8.185 1.00 84.56 125 LEU A C 1
ATOM 933 O O . LEU A 1 125 ? 8.151 -6.097 -8.993 1.00 84.56 125 LEU A O 1
ATOM 937 N N . TRP A 1 126 ? 7.885 -7.713 -7.458 1.00 84.25 126 TRP A N 1
ATOM 938 C CA . TRP A 1 126 ? 9.242 -8.235 -7.599 1.00 84.25 126 TRP A CA 1
ATOM 939 C C . TRP A 1 126 ? 9.495 -8.806 -8.998 1.00 84.25 126 TRP A C 1
ATOM 941 O O . TRP A 1 126 ? 10.531 -8.538 -9.616 1.00 84.25 126 TRP A O 1
ATOM 951 N N . ASP A 1 127 ? 8.536 -9.558 -9.535 1.00 87.00 127 ASP A N 1
ATOM 952 C CA . ASP A 1 127 ? 8.630 -10.112 -10.883 1.00 87.00 127 ASP A CA 1
ATOM 953 C C . ASP A 1 127 ? 8.642 -9.013 -11.957 1.00 87.00 127 ASP A C 1
ATOM 955 O O . ASP A 1 127 ? 9.487 -9.038 -12.860 1.00 87.00 127 ASP A O 1
ATOM 959 N N . LEU A 1 128 ? 7.796 -7.991 -11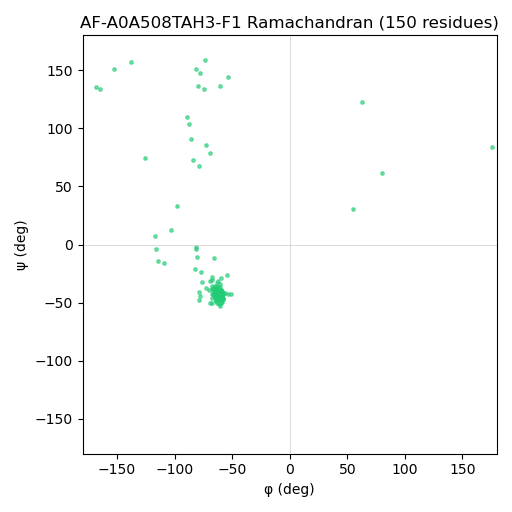.811 1.00 83.31 128 LEU A N 1
ATOM 960 C CA . LEU A 1 128 ? 7.769 -6.830 -12.705 1.00 83.31 128 LEU A CA 1
ATOM 961 C C . LEU A 1 128 ? 9.043 -5.979 -12.595 1.00 83.31 128 LEU A C 1
ATOM 963 O O . LEU A 1 128 ? 9.565 -5.526 -13.613 1.00 83.31 128 LEU A O 1
ATOM 967 N N . THR A 1 129 ? 9.610 -5.827 -11.395 1.00 81.25 129 THR A N 1
ATOM 968 C CA . THR A 1 129 ? 10.884 -5.115 -11.185 1.00 81.25 129 THR A CA 1
ATOM 969 C C . THR A 1 129 ? 12.018 -5.778 -11.960 1.00 81.25 129 THR A C 1
ATOM 971 O O . THR A 1 129 ? 12.777 -5.095 -12.648 1.00 81.25 129 THR A O 1
ATOM 974 N N . LYS A 1 130 ? 12.122 -7.115 -11.914 1.00 83.44 130 LYS A N 1
ATOM 975 C CA . LYS A 1 130 ? 13.128 -7.855 -12.698 1.00 83.44 130 LYS A CA 1
ATOM 976 C C . LYS A 1 130 ? 12.965 -7.606 -14.198 1.00 83.44 130 LYS A C 1
ATOM 978 O O . LYS A 1 130 ? 13.963 -7.451 -14.902 1.00 83.44 130 LYS A O 1
ATOM 983 N N . LYS A 1 131 ? 11.721 -7.539 -14.682 1.00 81.69 131 LYS A N 1
ATOM 984 C CA . LYS A 1 131 ? 11.414 -7.246 -16.087 1.00 81.69 131 LYS A CA 1
ATOM 985 C C . LYS A 1 131 ? 11.864 -5.836 -16.472 1.00 81.69 131 LYS A C 1
ATOM 987 O O . LYS A 1 131 ? 12.601 -5.684 -17.441 1.00 81.69 131 LYS A O 1
ATOM 992 N N . VAL A 1 132 ? 11.528 -4.826 -15.668 1.00 80.44 132 VAL A N 1
ATOM 993 C CA . VAL A 1 132 ? 11.990 -3.439 -15.866 1.00 80.44 132 VAL A CA 1
ATOM 994 C C . VAL A 1 132 ? 13.517 -3.337 -15.815 1.00 80.44 132 VAL A C 1
ATOM 996 O O . VAL A 1 132 ? 14.111 -2.648 -16.638 1.00 80.44 132 VAL A O 1
ATOM 999 N N . ALA A 1 133 ? 14.181 -4.042 -14.899 1.00 80.50 133 ALA A N 1
ATOM 1000 C CA . ALA A 1 133 ? 15.640 -4.029 -14.806 1.00 80.50 133 ALA A CA 1
ATOM 1001 C C . ALA A 1 133 ? 16.317 -4.630 -16.051 1.00 80.50 133 ALA A C 1
ATOM 1003 O O . ALA A 1 133 ? 17.360 -4.131 -16.483 1.00 80.50 133 ALA A O 1
ATOM 1004 N N . LYS A 1 134 ? 15.715 -5.675 -16.632 1.00 79.69 134 LYS A N 1
ATOM 1005 C CA . LYS A 1 134 ? 16.217 -6.371 -17.823 1.00 79.69 134 LYS A CA 1
ATOM 1006 C C . LYS A 1 134 ? 15.919 -5.622 -19.125 1.00 79.69 134 LYS A C 1
ATOM 1008 O O . LYS A 1 134 ? 16.767 -5.596 -20.009 1.00 79.69 134 LYS A O 1
ATOM 1013 N N . GLU A 1 135 ? 14.723 -5.053 -19.249 1.00 79.69 135 GLU A N 1
ATOM 1014 C CA . GLU A 1 135 ? 14.179 -4.535 -20.516 1.00 79.69 135 GLU A CA 1
ATOM 1015 C C . GLU A 1 135 ? 14.114 -2.998 -20.567 1.00 79.69 135 GLU A C 1
ATOM 1017 O O . GLU A 1 135 ? 13.947 -2.420 -21.638 1.00 79.69 135 GLU A O 1
ATOM 1022 N N . GLY A 1 136 ? 14.223 -2.320 -19.422 1.00 75.12 136 GLY A N 1
ATOM 1023 C CA . GLY A 1 136 ? 14.076 -0.871 -19.310 1.00 75.12 136 GLY A CA 1
ATOM 1024 C C . GLY A 1 136 ? 15.332 -0.086 -19.689 1.00 75.12 136 GLY A C 1
ATOM 1025 O O . GLY A 1 136 ? 16.464 -0.532 -19.489 1.00 75.12 136 GLY A O 1
ATOM 1026 N N . SER A 1 137 ? 15.127 1.137 -20.179 1.00 77.00 137 SER A N 1
ATOM 1027 C CA . SER A 1 137 ? 16.192 2.119 -20.395 1.00 77.00 137 SER A CA 1
ATOM 1028 C C . SER A 1 137 ? 16.695 2.708 -19.065 1.00 77.00 137 SER A C 1
ATOM 1030 O O . SER A 1 137 ? 15.995 2.688 -18.052 1.00 77.00 137 SER A O 1
ATOM 1032 N N . GLU A 1 138 ? 17.911 3.265 -19.049 1.00 81.56 138 GLU A N 1
ATOM 1033 C CA . GLU A 1 138 ? 18.484 3.906 -17.849 1.00 81.56 138 GLU A CA 1
ATOM 1034 C C . GLU A 1 138 ? 17.588 4.999 -17.222 1.00 81.56 138 GLU A C 1
ATOM 1036 O O . GLU A 1 138 ? 17.432 5.009 -15.997 1.00 81.56 138 GLU A O 1
ATOM 1041 N N . PRO A 1 139 ? 16.941 5.892 -17.999 1.00 75.31 139 PRO A N 1
ATOM 1042 C CA . PRO A 1 139 ? 16.001 6.870 -17.447 1.00 75.31 139 PRO A CA 1
ATOM 1043 C C . PRO A 1 139 ? 14.805 6.234 -16.725 1.00 75.31 139 PRO A C 1
ATOM 1045 O O . PRO A 1 139 ? 14.466 6.667 -15.622 1.00 75.31 139 PRO A O 1
ATOM 1048 N N . LEU A 1 140 ? 14.222 5.167 -17.287 1.00 73.38 140 LEU A N 1
ATOM 1049 C CA . LEU A 1 140 ? 13.104 4.443 -16.672 1.00 73.38 140 LEU A CA 1
ATOM 1050 C C . LEU A 1 140 ? 13.510 3.804 -15.342 1.00 73.38 140 LEU A C 1
ATOM 1052 O O . LEU A 1 140 ? 12.810 3.962 -14.342 1.00 73.38 140 LEU A O 1
ATOM 1056 N N . LYS A 1 141 ? 14.667 3.131 -15.301 1.00 79.88 141 LYS A N 1
ATOM 1057 C CA . LYS A 1 141 ? 15.188 2.521 -14.064 1.00 79.88 141 LYS A CA 1
ATOM 1058 C C . LYS A 1 141 ? 15.358 3.564 -12.956 1.00 79.88 141 LYS A C 1
ATOM 1060 O O . LYS A 1 141 ? 14.962 3.325 -11.816 1.00 79.88 141 LYS A O 1
ATOM 1065 N N . LYS A 1 142 ? 15.889 4.746 -13.294 1.00 83.06 142 LYS A N 1
ATOM 1066 C CA . LYS A 1 142 ? 16.043 5.871 -12.354 1.00 83.06 142 LYS A CA 1
ATOM 1067 C C . LYS A 1 142 ? 14.704 6.466 -11.913 1.00 83.06 142 LYS A C 1
ATOM 1069 O O . LYS A 1 142 ? 14.591 6.893 -10.767 1.00 83.06 142 LYS A O 1
ATOM 1074 N N . GLY A 1 143 ? 13.703 6.520 -12.794 1.00 75.31 143 GLY A N 1
ATOM 1075 C CA . GLY A 1 143 ? 12.333 6.913 -12.445 1.00 75.31 143 GLY A CA 1
ATOM 1076 C C . GLY A 1 143 ? 11.731 5.987 -11.389 1.00 75.31 143 GLY A C 1
ATOM 1077 O O . GLY A 1 143 ? 11.312 6.445 -10.332 1.00 75.31 143 GLY A O 1
ATOM 1078 N N . PHE A 1 144 ? 11.810 4.675 -11.607 1.00 73.12 144 PHE A N 1
ATOM 1079 C CA . PHE A 1 144 ? 11.295 3.699 -10.644 1.00 73.12 144 PHE A CA 1
ATOM 1080 C C . PHE A 1 144 ? 12.020 3.712 -9.301 1.00 73.12 144 PHE A C 1
ATOM 1082 O O . PHE A 1 144 ? 11.372 3.670 -8.257 1.00 73.12 144 PHE A O 1
ATOM 1089 N N . ALA A 1 145 ? 13.351 3.815 -9.305 1.00 79.06 145 ALA A N 1
ATOM 1090 C CA . ALA A 1 145 ? 14.119 3.913 -8.066 1.00 79.06 145 ALA A CA 1
ATOM 1091 C C . ALA A 1 145 ? 13.736 5.154 -7.237 1.00 79.06 145 ALA A C 1
ATOM 1093 O O . ALA A 1 145 ? 13.729 5.093 -6.008 1.00 79.06 145 ALA A O 1
ATOM 1094 N N . ARG A 1 146 ? 13.392 6.269 -7.897 1.00 78.56 146 ARG A N 1
ATOM 1095 C CA . ARG A 1 146 ? 12.899 7.480 -7.227 1.00 78.56 146 ARG A CA 1
ATOM 1096 C C . ARG A 1 146 ? 11.507 7.276 -6.640 1.00 78.56 146 ARG A C 1
ATOM 1098 O O . ARG A 1 146 ? 11.357 7.488 -5.442 1.00 78.56 146 ARG A O 1
ATOM 1105 N N . ALA A 1 147 ? 10.559 6.763 -7.423 1.00 70.38 147 ALA A N 1
ATOM 1106 C CA . ALA A 1 147 ? 9.205 6.483 -6.943 1.00 70.38 147 ALA A CA 1
ATOM 1107 C C . ALA A 1 147 ? 9.201 5.542 -5.719 1.00 70.38 147 ALA A C 1
ATOM 1109 O O . ALA A 1 147 ? 8.494 5.790 -4.745 1.00 70.38 147 ALA A O 1
ATOM 1110 N N . LEU A 1 148 ? 10.044 4.500 -5.720 1.00 71.62 148 LEU A N 1
ATOM 1111 C CA . LEU A 1 148 ? 10.206 3.600 -4.569 1.00 71.62 148 LEU A CA 1
ATOM 1112 C C . LEU A 1 148 ? 10.763 4.313 -3.330 1.00 71.62 148 LEU A C 1
ATOM 1114 O O . LEU A 1 148 ? 10.321 4.041 -2.218 1.00 71.62 148 LEU A O 1
ATOM 1118 N N . LYS A 1 149 ? 11.708 5.239 -3.512 1.00 78.38 149 LYS A N 1
ATOM 1119 C CA . LYS A 1 149 ? 12.290 6.025 -2.417 1.00 78.38 149 LYS A CA 1
ATOM 1120 C C . LYS A 1 149 ? 11.298 7.031 -1.820 1.00 78.38 149 LYS A C 1
ATOM 1122 O O . LYS A 1 149 ? 11.375 7.313 -0.633 1.00 78.38 149 LYS A O 1
ATOM 1127 N N . THR A 1 150 ? 10.369 7.565 -2.610 1.00 74.12 150 THR A N 1
ATOM 1128 C CA . THR A 1 150 ? 9.306 8.459 -2.112 1.00 74.12 150 THR A CA 1
ATOM 1129 C C . THR A 1 150 ? 8.315 7.719 -1.203 1.00 74.12 150 THR A C 1
ATOM 1131 O O . THR A 1 150 ? 7.723 8.315 -0.302 1.00 74.12 150 THR A O 1
ATOM 1134 N N . LEU A 1 151 ? 8.148 6.411 -1.426 1.00 60.19 151 LEU A N 1
ATOM 1135 C CA . LEU A 1 151 ? 7.241 5.554 -0.660 1.00 60.19 151 LEU A CA 1
ATOM 1136 C C . LEU A 1 151 ? 7.833 5.050 0.669 1.00 60.19 151 LEU A C 1
ATOM 1138 O O . LEU A 1 151 ? 7.057 4.667 1.546 1.00 60.19 151 LEU A O 1
ATOM 1142 N N . SER A 1 152 ? 9.163 5.048 0.827 1.00 56.19 152 SER A N 1
ATOM 1143 C CA . SER A 1 152 ? 9.853 4.734 2.095 1.00 56.19 152 SER A CA 1
ATOM 1144 C C . SER A 1 152 ? 9.846 5.909 3.072 1.00 56.19 152 SER A C 1
ATOM 1146 O O . SER A 1 152 ? 9.656 5.670 4.283 1.00 56.19 152 SER A O 1
#

Nearest PDB structures (foldseek):
  5j0l-assembly2_C  TM=3.387E-01  e=1.967E+00  synthetic construct
  6nct-assembly1_B  TM=4.029E-01  e=6.827E+00  Homo sapiens
  1g73-assembly2_B  TM=3.012E-01  e=2.807E+00  Homo sapiens
  5f5p-assembly2_H  TM=3.484E-01  e=6.064E+00  Homo sapiens

Secondary structure (DSSP, 8-state):
--------------S-TT--BGGG-HHHHHHHHHHHHHHHHHHHHHHHHHHHHHHHHHHHHHHTT-HHHHHHHHHHHHHHHHHHHHHHHHHHHHHT--BHHHHHHHHHHHHHHHHHHHHHHHHHHHHHHHHHHHH--HHHHHHHHHHHHHH-

Organism: NCBI:txid2511166

Radius of gyration: 25.13 Å; Cα contacts (8 Å, |Δi|>4): 76; chains: 1; bounding box: 38×50×92 Å

Sequence (152 aa):
MSDAHTTEVNENPKADGFNLPLFALPEAFQGAAEQNATRAKQQIDKVKEASTEVALLLKEAYAINAKGAADYAAKVIEISSTNTSSALALMTDLIGTKSLSEVIQLSANHGRKNFEVIAAQNKELWDLTKKV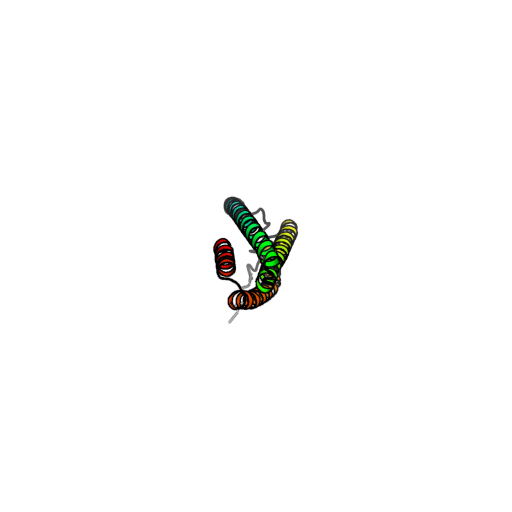AKEGSEPLKKGFARALKTLS

Solvent-accessible surface area (backbone atoms only — not comparable to full-atom values): 8673 Å² total; per-residue (Å²): 133,87,82,89,86,80,91,79,86,80,83,69,91,78,80,65,89,54,71,47,52,66,79,78,57,62,71,72,47,50,60,49,46,56,53,49,53,52,51,51,51,54,50,51,51,46,50,52,53,44,50,51,52,38,54,50,50,28,54,51,19,58,77,71,69,35,58,46,45,28,55,38,33,52,49,53,53,53,50,52,53,52,52,52,53,51,53,51,50,51,52,56,55,52,73,71,48,73,32,46,48,52,48,52,53,52,49,52,52,50,50,59,62,47,49,60,52,52,55,51,53,51,52,52,52,51,56,32,49,53,41,25,70,73,74,46,53,71,70,56,53,54,51,52,57,48,51,55,59,68,73,106

pLDDT: mean 75.66, std 14.14, range [34.5, 92.19]

InterPro domains:
  IPR018968 Phasin [PF09361] (47-142)

Mean predicted aligned error: 11.71 Å